Protein AF-A0A9E3UM99-F1 (afdb_monomer_lite)

pLDDT: mean 94.88, std 8.19, range [56.78, 98.62]

Foldseek 3Di:
DDKAKAFPPPRHRQKDFDFDWDQDPVVRDTDGPGTDQWMAHPVVRGTGGIDIDDDDDDD

Structure (mmCIF, N/CA/C/O backbone):
data_AF-A0A9E3UM99-F1
#
_entry.id   AF-A0A9E3UM99-F1
#
loop_
_atom_site.group_PDB
_atom_site.id
_atom_site.type_symbol
_atom_site.label_atom_id
_atom_site.label_alt_id
_atom_site.label_comp_id
_atom_site.label_asym_id
_atom_site.label_entity_id
_atom_site.label_seq_id
_atom_site.pdbx_PDB_ins_code
_atom_site.Cartn_x
_atom_site.Cartn_y
_atom_site.Cartn_z
_atom_site.occupancy
_atom_site.B_iso_or_equiv
_atom_site.auth_seq_id
_atom_site.auth_comp_id
_atom_site.auth_asym_id
_atom_site.auth_atom_id
_atom_site.pdbx_PDB_model_num
ATOM 1 N N . MET A 1 1 ? -14.633 -14.796 1.683 1.00 77.81 1 MET A N 1
ATOM 2 C CA . MET A 1 1 ? -14.204 -14.028 2.878 1.00 77.81 1 MET A CA 1
ATOM 3 C C . MET A 1 1 ? -13.336 -12.869 2.425 1.00 77.81 1 MET A C 1
ATOM 5 O O . MET A 1 1 ? -12.303 -13.102 1.808 1.00 77.81 1 MET A O 1
ATOM 9 N N . LYS A 1 2 ? -13.772 -11.636 2.686 1.00 91.81 2 LYS A N 1
ATOM 10 C CA . LYS A 1 2 ? -13.043 -10.415 2.326 1.00 91.81 2 LYS A CA 1
ATOM 11 C C . LYS A 1 2 ? -12.519 -9.749 3.596 1.00 91.81 2 LYS A C 1
ATOM 13 O O . LYS A 1 2 ? -13.069 -9.947 4.678 1.00 91.81 2 LYS A O 1
ATOM 18 N N . VAL A 1 3 ? -11.441 -8.983 3.467 1.00 95.31 3 VAL A N 1
ATOM 19 C CA . VAL A 1 3 ? -10.837 -8.246 4.583 1.00 95.31 3 VAL A CA 1
ATOM 20 C C . VAL A 1 3 ? -10.672 -6.781 4.211 1.00 95.31 3 VAL A C 1
ATOM 22 O O . VAL A 1 3 ? -10.454 -6.460 3.046 1.00 95.31 3 VAL A O 1
ATOM 25 N N . ALA A 1 4 ? -10.767 -5.908 5.207 1.00 95.56 4 ALA A N 1
ATOM 26 C CA . ALA A 1 4 ? -10.451 -4.493 5.097 1.00 95.56 4 ALA A CA 1
ATOM 27 C C . ALA A 1 4 ? -9.318 -4.151 6.066 1.00 95.56 4 ALA A C 1
ATOM 29 O O . ALA A 1 4 ? -9.298 -4.639 7.198 1.00 95.56 4 ALA A O 1
ATOM 30 N N . PHE A 1 5 ? -8.393 -3.299 5.636 1.00 97.25 5 PHE A N 1
ATOM 31 C CA . PHE A 1 5 ? -7.455 -2.645 6.540 1.00 97.25 5 PHE A CA 1
ATOM 32 C C . PHE A 1 5 ? -7.989 -1.258 6.883 1.00 97.25 5 PHE A C 1
ATOM 34 O O . PHE A 1 5 ? -8.444 -0.525 6.008 1.00 97.25 5 PHE A O 1
ATOM 41 N N . THR A 1 6 ? -7.963 -0.917 8.166 1.00 97.94 6 THR A N 1
ATOM 42 C CA . THR A 1 6 ? -8.456 0.369 8.673 1.00 97.94 6 THR A CA 1
ATOM 43 C C . THR A 1 6 ? -7.412 1.045 9.544 1.00 97.94 6 THR A C 1
ATOM 45 O O . THR A 1 6 ? -6.663 0.356 10.238 1.00 97.94 6 THR A O 1
ATOM 48 N N . CYS A 1 7 ? -7.417 2.375 9.566 1.00 98.19 7 CYS A N 1
ATOM 49 C CA . CYS A 1 7 ? -6.619 3.188 10.476 1.00 98.19 7 CYS A CA 1
ATOM 50 C C . CYS A 1 7 ? -6.928 2.814 11.932 1.00 98.19 7 CYS A C 1
ATOM 52 O O . CYS A 1 7 ? -8.097 2.761 12.326 1.00 98.19 7 CYS A O 1
ATOM 54 N N . SER A 1 8 ? -5.896 2.572 12.741 1.00 97.75 8 SER A N 1
ATOM 55 C CA . SER A 1 8 ? -6.060 2.257 14.165 1.00 97.75 8 SER A CA 1
ATOM 56 C C . SER A 1 8 ? -6.619 3.425 14.984 1.00 97.75 8 SER A C 1
ATOM 58 O O . SER A 1 8 ?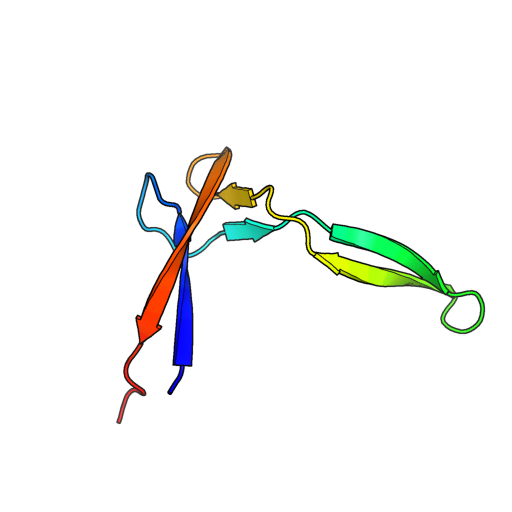 -7.174 3.193 16.054 1.00 97.75 8 SER A O 1
ATOM 60 N N . LEU A 1 9 ? -6.500 4.659 14.482 1.00 97.75 9 LEU A N 1
ATOM 61 C CA . LEU A 1 9 ? -6.913 5.878 15.181 1.00 97.75 9 LEU A CA 1
ATOM 62 C C . LEU A 1 9 ? -8.361 6.267 14.865 1.00 97.75 9 LEU A C 1
ATOM 64 O O . LEU A 1 9 ? -9.177 6.392 15.773 1.00 97.75 9 LEU A O 1
ATOM 68 N N . CYS A 1 10 ? -8.697 6.454 13.584 1.00 97.94 10 CYS A N 1
ATOM 69 C CA . CYS A 1 10 ? -10.028 6.921 13.171 1.00 97.94 10 CYS A CA 1
ATOM 70 C C . CYS A 1 10 ? -10.970 5.798 12.715 1.00 97.94 10 CYS A C 1
ATOM 72 O O . CYS A 1 10 ? -12.159 6.037 12.523 1.00 97.94 10 CYS A O 1
ATOM 74 N N . GLY A 1 11 ? -10.459 4.581 12.496 1.00 97.50 11 GLY A N 1
ATOM 75 C CA . GLY A 1 11 ? -11.238 3.459 11.964 1.00 97.50 11 GLY A CA 1
ATOM 76 C C . GLY A 1 11 ? -11.583 3.553 10.473 1.00 97.50 11 GLY A C 1
ATOM 77 O O . GLY A 1 11 ? -12.198 2.628 9.946 1.00 97.50 11 GLY A O 1
ATOM 78 N N . GLY A 1 12 ? -11.184 4.625 9.780 1.00 97.00 12 GLY A N 1
ATOM 79 C CA . GLY A 1 12 ? -11.389 4.792 8.341 1.00 97.00 12 GLY A CA 1
ATOM 80 C C . GLY A 1 12 ? -10.584 3.790 7.509 1.00 97.00 12 GLY A C 1
ATOM 81 O O . GLY A 1 12 ? -9.508 3.354 7.918 1.00 97.00 12 GLY A O 1
ATOM 82 N N . SER A 1 13 ? -11.098 3.427 6.334 1.00 97.12 13 SER A N 1
ATOM 83 C CA . SER A 1 13 ? -10.457 2.495 5.391 1.00 97.12 13 SER A CA 1
ATOM 84 C C . SER A 1 13 ? -9.587 3.180 4.337 1.00 97.12 13 SER A C 1
ATOM 86 O O . SER A 1 13 ? -8.982 2.497 3.514 1.00 97.12 13 SER A O 1
ATOM 88 N N . ASP A 1 14 ? -9.519 4.514 4.344 1.00 97.81 14 ASP A N 1
ATOM 89 C CA . ASP A 1 14 ? -8.672 5.264 3.423 1.00 97.81 14 ASP A CA 1
ATOM 90 C C . ASP A 1 14 ? -7.225 5.329 3.936 1.00 97.81 14 ASP A C 1
ATOM 92 O O . ASP A 1 14 ? -6.780 6.305 4.554 1.00 97.81 14 ASP A O 1
ATOM 96 N N . VAL A 1 15 ? -6.528 4.209 3.755 1.00 98.00 15 VAL A N 1
ATOM 97 C CA . VAL A 1 15 ? -5.183 3.956 4.268 1.00 98.00 15 VAL A CA 1
ATOM 98 C C . VAL A 1 15 ? -4.237 3.504 3.160 1.00 98.00 15 VAL A C 1
ATOM 100 O O . VAL A 1 15 ? -4.637 2.837 2.207 1.00 98.00 15 VAL A O 1
ATOM 103 N N . LEU A 1 16 ? -2.970 3.870 3.311 1.00 97.75 16 LEU A N 1
ATOM 104 C CA . LEU A 1 16 ? -1.860 3.548 2.427 1.00 97.75 16 LEU A CA 1
ATOM 105 C C . LEU A 1 16 ? -0.778 2.821 3.226 1.00 97.75 16 LEU A C 1
ATOM 107 O O . LEU A 1 16 ? -0.681 2.979 4.445 1.00 97.75 16 LEU A O 1
ATOM 111 N N . LEU A 1 17 ? 0.030 2.037 2.526 1.00 97.19 17 LEU A N 1
ATOM 112 C CA . LEU A 1 17 ? 1.169 1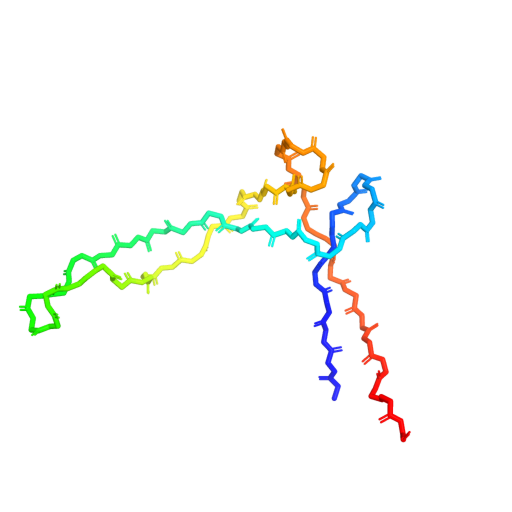.318 3.075 1.00 97.19 17 LEU A CA 1
ATOM 113 C C . LEU A 1 17 ? 2.392 1.696 2.246 1.00 97.19 17 LEU A C 1
ATOM 115 O O . LEU A 1 17 ? 2.304 1.718 1.015 1.00 97.19 17 LEU A O 1
ATOM 119 N N . ASP A 1 18 ? 3.507 1.988 2.903 1.00 96.12 18 ASP A N 1
ATOM 120 C CA . ASP A 1 18 ? 4.749 2.250 2.190 1.00 96.12 18 ASP A CA 1
ATOM 121 C C . ASP A 1 18 ? 5.232 0.981 1.488 1.00 96.12 18 ASP A C 1
ATOM 123 O O . ASP A 1 18 ? 4.981 -0.146 1.926 1.00 96.12 18 ASP A O 1
ATOM 127 N N . ALA A 1 19 ? 5.939 1.162 0.379 1.00 97.56 19 ALA A N 1
ATOM 128 C CA . ALA A 1 19 ? 6.435 0.064 -0.428 1.00 97.56 19 ALA A CA 1
ATOM 129 C C . ALA A 1 19 ? 7.798 0.401 -1.024 1.00 97.56 19 ALA A C 1
ATOM 131 O O . ALA A 1 19 ? 8.080 1.548 -1.378 1.00 97.56 19 ALA A O 1
ATOM 132 N N . TRP A 1 20 ? 8.633 -0.621 -1.187 1.00 97.75 20 TRP A N 1
ATOM 133 C CA . TRP A 1 20 ? 9.786 -0.517 -2.065 1.00 97.75 20 TRP A CA 1
ATOM 134 C C . TRP A 1 20 ? 9.343 -0.773 -3.493 1.00 97.75 20 TRP A C 1
ATOM 136 O O . TRP A 1 20 ? 8.672 -1.765 -3.780 1.00 97.75 20 TRP A O 1
ATOM 146 N N . ALA A 1 21 ? 9.754 0.111 -4.395 1.00 98.12 21 ALA A N 1
ATOM 147 C CA . ALA A 1 21 ? 9.572 -0.067 -5.822 1.00 98.12 21 ALA A CA 1
ATOM 148 C C . ALA A 1 21 ? 10.926 -0.291 -6.497 1.00 98.12 21 ALA A C 1
ATOM 150 O O . ALA A 1 21 ? 11.940 0.289 -6.102 1.00 98.12 21 ALA A O 1
ATOM 151 N N . ARG A 1 22 ? 10.938 -1.131 -7.530 1.00 98.38 22 ARG A N 1
ATOM 152 C CA . ARG A 1 22 ? 12.096 -1.356 -8.397 1.00 98.38 22 ARG A CA 1
ATOM 153 C C . ARG A 1 22 ? 11.771 -0.891 -9.808 1.00 98.38 22 ARG A C 1
ATOM 155 O O . ARG A 1 22 ? 10.658 -1.108 -10.281 1.00 98.38 22 ARG A O 1
ATOM 162 N N . TRP A 1 23 ? 12.741 -0.267 -10.465 1.00 98.31 23 TRP A N 1
ATOM 163 C CA . TRP A 1 23 ? 12.612 0.083 -11.874 1.00 98.31 23 TRP A CA 1
ATOM 164 C C . TRP A 1 23 ? 12.688 -1.186 -12.720 1.00 98.31 23 TRP A C 1
ATOM 166 O O . TRP A 1 23 ? 13.640 -1.961 -12.590 1.00 98.31 23 TRP A O 1
ATOM 176 N N . ASP A 1 24 ? 11.695 -1.398 -13.573 1.00 98.38 24 ASP A N 1
ATOM 177 C CA . ASP A 1 24 ? 11.685 -2.471 -14.554 1.00 98.38 24 ASP A CA 1
ATOM 178 C C . ASP A 1 24 ? 12.082 -1.918 -15.928 1.00 98.38 24 ASP A C 1
ATOM 180 O O . ASP A 1 24 ? 11.454 -1.004 -16.460 1.00 98.38 24 ASP A O 1
ATOM 184 N N . ILE A 1 25 ? 13.169 -2.449 -16.496 1.00 98.38 25 ILE A N 1
ATOM 185 C CA . ILE A 1 25 ? 13.733 -1.949 -17.757 1.00 98.38 25 ILE A CA 1
ATOM 186 C C . ILE A 1 25 ? 12.838 -2.308 -18.948 1.00 98.38 25 ILE A C 1
ATOM 188 O O . ILE A 1 25 ? 12.793 -1.548 -19.912 1.00 98.38 25 ILE A O 1
ATOM 192 N N . GLU A 1 26 ? 12.136 -3.437 -18.915 1.00 98.31 26 GLU A N 1
ATOM 193 C CA . GLU A 1 26 ? 11.293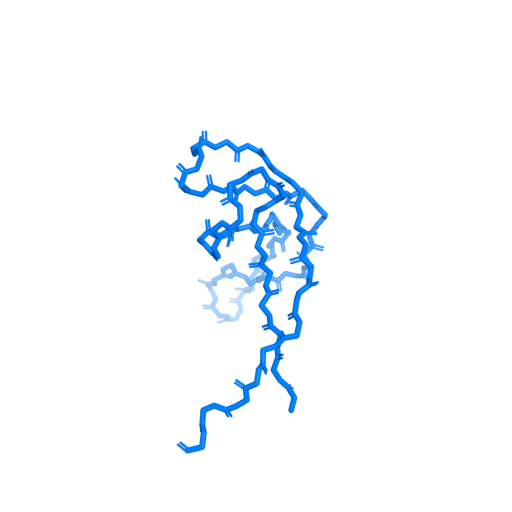 -3.861 -20.034 1.00 98.31 26 GLU A CA 1
ATOM 194 C C . GLU A 1 26 ? 9.969 -3.098 -20.029 1.00 98.31 26 GLU A C 1
ATOM 196 O O . GLU A 1 26 ? 9.532 -2.612 -21.071 1.00 98.31 26 GLU A O 1
ATOM 201 N N . ALA A 1 27 ? 9.369 -2.931 -18.848 1.00 97.50 27 ALA A N 1
ATOM 202 C CA . ALA A 1 27 ? 8.141 -2.162 -18.681 1.00 97.50 27 ALA A CA 1
ATOM 203 C C . ALA A 1 27 ? 8.371 -0.641 -18.735 1.00 97.50 27 ALA A C 1
ATOM 205 O O . ALA A 1 27 ? 7.424 0.098 -18.995 1.00 97.50 27 ALA A O 1
ATOM 206 N N . GLN A 1 28 ? 9.611 -0.184 -18.503 1.00 98.12 28 GLN A N 1
ATOM 207 C CA . GLN A 1 28 ? 9.963 1.230 -18.316 1.00 98.12 28 GLN A CA 1
ATOM 208 C C . GLN A 1 28 ? 9.076 1.901 -17.259 1.00 98.12 28 GLN A C 1
ATOM 210 O O . GLN A 1 28 ? 8.572 3.007 -17.458 1.00 98.12 28 GLN A O 1
ATOM 215 N N . ASP A 1 29 ? 8.880 1.206 -16.138 1.00 98.56 29 ASP A N 1
ATOM 216 C CA . ASP A 1 29 ? 8.028 1.666 -15.045 1.00 98.56 29 ASP A CA 1
ATOM 217 C C . ASP A 1 29 ? 8.541 1.187 -13.677 1.00 98.56 29 ASP A C 1
ATOM 219 O O . ASP A 1 29 ? 9.349 0.257 -13.569 1.00 98.56 29 ASP A O 1
ATOM 223 N N . TRP A 1 30 ? 8.062 1.826 -12.613 1.00 98.00 30 TRP A N 1
ATOM 224 C CA . TRP A 1 30 ? 8.298 1.412 -11.236 1.00 98.00 30 TRP A CA 1
ATOM 225 C C . TRP A 1 30 ? 7.288 0.344 -10.827 1.00 98.00 30 TRP A C 1
ATOM 227 O O . TRP A 1 30 ? 6.088 0.594 -10.746 1.00 98.00 30 TRP A O 1
ATOM 237 N N . LEU A 1 31 ? 7.781 -0.843 -10.488 1.00 98.06 31 LEU A N 1
ATOM 238 C CA . LEU A 1 31 ? 6.956 -1.935 -9.981 1.00 98.06 31 LEU A CA 1
ATOM 239 C C . LEU A 1 31 ? 7.146 -2.083 -8.474 1.00 98.06 31 LEU A C 1
ATOM 241 O O . LEU A 1 31 ? 8.279 -2.069 -7.986 1.00 98.06 31 LEU A O 1
ATOM 245 N N . VAL A 1 32 ? 6.050 -2.279 -7.738 1.00 97.62 32 VAL A N 1
ATOM 246 C CA . VAL A 1 32 ? 6.109 -2.608 -6.307 1.00 97.62 32 VAL A CA 1
ATOM 247 C C . VAL A 1 32 ? 6.841 -3.939 -6.137 1.00 97.62 32 VAL A C 1
ATOM 249 O O . VAL A 1 32 ? 6.416 -4.967 -6.662 1.00 97.62 32 VAL A O 1
ATOM 252 N N . ALA A 1 33 ? 7.962 -3.900 -5.425 1.00 97.50 33 ALA A N 1
ATOM 253 C CA . ALA A 1 33 ? 8.774 -5.064 -5.108 1.00 97.50 33 ALA A CA 1
ATOM 254 C C . ALA A 1 33 ? 8.323 -5.710 -3.794 1.00 97.50 33 ALA A C 1
ATOM 256 O O . ALA A 1 33 ? 8.215 -6.930 -3.730 1.00 97.50 33 ALA A O 1
ATOM 257 N N . ASP A 1 34 ? 8.049 -4.896 -2.772 1.00 97.75 34 ASP A N 1
ATOM 258 C CA . ASP A 1 34 ? 7.542 -5.360 -1.481 1.00 97.75 34 ASP A CA 1
ATOM 259 C C . ASP A 1 34 ? 6.801 -4.238 -0.744 1.00 97.75 34 ASP A C 1
ATOM 261 O O . ASP A 1 34 ? 7.043 -3.052 -0.984 1.00 97.75 34 ASP A O 1
ATOM 265 N N . THR A 1 35 ? 5.916 -4.619 0.171 1.00 96.69 35 THR A N 1
ATOM 266 C CA . THR A 1 35 ? 5.194 -3.708 1.062 1.00 96.69 35 THR A CA 1
ATOM 267 C C . THR A 1 35 ? 5.806 -3.708 2.458 1.00 96.69 35 THR A C 1
ATOM 269 O O . THR A 1 35 ? 6.156 -4.757 2.992 1.00 96.69 35 THR A O 1
ATOM 272 N N . LEU A 1 36 ? 5.894 -2.536 3.077 1.00 93.81 36 LEU A N 1
ATOM 273 C CA . LEU A 1 36 ? 6.470 -2.331 4.405 1.00 93.81 36 LEU A CA 1
ATOM 274 C C . LEU A 1 36 ? 5.374 -2.284 5.474 1.00 93.81 36 LEU A C 1
ATOM 276 O O . LEU A 1 36 ? 4.191 -2.335 5.172 1.00 93.81 36 LEU A O 1
ATOM 280 N N . THR A 1 37 ? 5.740 -2.189 6.751 1.00 93.50 37 THR A N 1
ATOM 281 C CA . THR A 1 37 ? 4.757 -2.085 7.848 1.00 93.50 37 THR A CA 1
ATOM 282 C C . THR A 1 37 ? 4.338 -0.651 8.158 1.00 93.50 37 THR A C 1
ATOM 284 O O . THR A 1 37 ? 3.380 -0.448 8.902 1.00 93.50 37 THR A O 1
ATOM 287 N N . GLN A 1 38 ? 5.067 0.340 7.639 1.00 96.94 38 GLN A N 1
ATOM 288 C CA . GLN A 1 38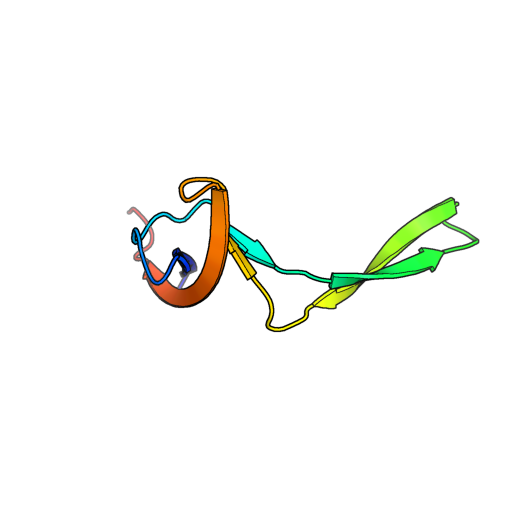 ? 4.757 1.750 7.850 1.00 96.94 38 GLN A CA 1
ATOM 289 C C . GLN A 1 38 ? 3.538 2.139 7.016 1.00 96.94 38 GLN A C 1
ATOM 291 O O . GLN A 1 38 ? 3.499 1.886 5.813 1.00 96.94 38 GLN A O 1
ATOM 296 N N . ALA A 1 39 ? 2.535 2.724 7.668 1.00 97.88 39 ALA A N 1
ATOM 297 C CA . ALA A 1 39 ? 1.263 3.052 7.047 1.00 97.88 39 ALA A CA 1
ATOM 298 C C . ALA A 1 39 ? 0.879 4.510 7.276 1.00 97.88 39 ALA A C 1
ATOM 300 O O . ALA A 1 39 ? 1.290 5.144 8.247 1.00 97.88 39 ALA A O 1
ATOM 301 N N . TYR A 1 40 ? 0.026 5.014 6.395 1.00 98.38 40 TYR A N 1
ATOM 302 C CA . TYR A 1 40 ? -0.463 6.382 6.411 1.00 98.38 40 TYR A CA 1
ATOM 303 C C . TYR A 1 40 ? -1.980 6.396 6.238 1.00 98.38 40 TYR A C 1
ATOM 305 O O . TYR A 1 40 ? -2.530 5.655 5.424 1.00 98.38 40 TYR A O 1
ATOM 313 N N . CYS A 1 41 ? -2.685 7.230 6.995 1.00 98.62 41 CYS A N 1
ATOM 314 C CA . CYS A 1 41 ? -4.121 7.424 6.836 1.00 98.62 41 CYS A CA 1
ATOM 315 C C . CYS A 1 41 ? -4.396 8.778 6.192 1.00 98.62 41 CYS A C 1
ATOM 317 O O . CYS A 1 41 ? -4.110 9.812 6.790 1.00 98.62 41 CYS A O 1
ATOM 319 N N . ARG A 1 42 ? -5.044 8.777 5.021 1.00 98.25 42 ARG A N 1
ATOM 320 C CA . ARG A 1 42 ? -5.415 10.019 4.322 1.00 98.25 42 ARG A CA 1
ATOM 321 C C . ARG A 1 42 ? -6.472 10.826 5.071 1.00 98.25 42 ARG A C 1
ATOM 323 O O . ARG A 1 42 ? -6.455 12.046 5.022 1.00 98.25 42 ARG A O 1
ATOM 330 N N . GLY A 1 43 ? -7.363 10.158 5.806 1.00 97.94 43 GLY A N 1
ATOM 331 C CA . GLY A 1 43 ? -8.364 10.834 6.636 1.00 97.94 43 GLY A CA 1
ATOM 332 C C . GLY A 1 43 ? -7.781 11.514 7.880 1.00 97.94 43 GLY A C 1
ATOM 333 O O . GLY A 1 43 ? -8.314 12.526 8.322 1.00 97.94 43 GLY A O 1
ATOM 334 N N . CYS A 1 44 ? -6.701 10.966 8.448 1.00 98.00 44 CYS A N 1
ATOM 335 C CA . CYS A 1 44 ? -5.978 11.586 9.565 1.00 98.00 44 CYS A CA 1
ATOM 336 C C . CYS A 1 44 ? -4.858 12.528 9.108 1.00 98.00 44 CYS A C 1
ATOM 338 O O . CYS A 1 44 ? -4.310 13.228 9.952 1.00 98.00 44 CYS A O 1
ATOM 340 N N . ASP A 1 45 ? -4.513 12.505 7.818 1.00 97.88 45 ASP A N 1
ATOM 341 C CA . ASP A 1 45 ? -3.366 13.206 7.236 1.00 97.88 45 ASP A CA 1
ATOM 342 C C . ASP A 1 45 ? -2.048 12.900 7.978 1.00 97.88 45 ASP A C 1
ATOM 344 O O . ASP A 1 45 ? -1.230 13.776 8.252 1.00 97.88 45 ASP A O 1
ATOM 348 N N . GLY A 1 46 ? -1.837 11.629 8.342 1.00 97.81 46 GLY A N 1
ATOM 349 C CA . GLY A 1 46 ? -0.693 11.233 9.163 1.00 97.81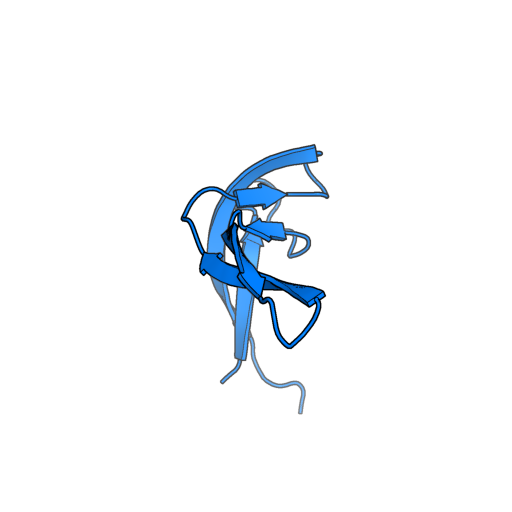 46 GLY A CA 1
ATOM 350 C C . GLY A 1 46 ? -0.405 9.735 9.198 1.00 97.81 46 GLY A C 1
ATOM 351 O O . GLY A 1 46 ? -1.199 8.908 8.739 1.00 97.81 46 GLY A O 1
ATOM 352 N N . GLU A 1 47 ? 0.747 9.393 9.776 1.00 98.00 47 GLU A N 1
ATOM 353 C CA . GLU A 1 47 ? 1.174 8.011 10.012 1.00 98.00 47 GLU A CA 1
ATOM 354 C C . GLU A 1 47 ? 0.188 7.250 10.909 1.00 98.00 47 GLU A C 1
ATOM 356 O O . GLU A 1 47 ? -0.460 7.805 11.801 1.00 98.00 47 GLU A O 1
ATOM 361 N N . THR A 1 48 ? 0.059 5.946 10.675 1.00 97.94 48 THR A N 1
ATOM 362 C CA . THR A 1 48 ? -0.837 5.080 11.437 1.00 97.94 48 THR A CA 1
ATOM 363 C C . THR A 1 48 ? -0.346 3.634 11.480 1.00 97.94 48 THR A C 1
ATOM 365 O O . THR A 1 48 ? 0.619 3.252 10.825 1.00 97.94 48 THR A O 1
ATOM 368 N N . SER A 1 49 ? -1.046 2.799 12.245 1.00 97.25 49 SER A N 1
ATOM 369 C CA . SER A 1 49 ? -0.953 1.341 12.158 1.00 97.25 49 SER A CA 1
ATOM 370 C C . SER A 1 49 ? -2.244 0.781 11.570 1.00 97.25 49 SER A C 1
ATOM 372 O O . SER A 1 49 ? -3.331 1.312 11.809 1.00 97.25 49 SER A O 1
ATOM 374 N N . LEU A 1 50 ? -2.143 -0.312 10.815 1.00 97.31 50 LEU A N 1
ATOM 375 C CA . LEU A 1 50 ? -3.303 -0.923 10.175 1.00 97.31 50 LEU A CA 1
ATOM 376 C C . LEU A 1 50 ? -3.929 -2.009 11.046 1.00 97.31 50 LEU A C 1
ATOM 378 O O . LEU A 1 50 ? -3.251 -2.897 11.557 1.00 97.31 50 LEU A O 1
ATOM 382 N N . VAL A 1 51 ? -5.255 -1.975 11.144 1.00 97.44 51 VAL A N 1
ATOM 383 C CA . VAL A 1 51 ? -6.060 -3.024 11.772 1.00 97.44 51 VAL A CA 1
ATOM 384 C C . VAL A 1 51 ? -6.766 -3.812 10.678 1.00 97.44 51 VAL A C 1
ATOM 386 O O . VAL A 1 51 ? -7.559 -3.250 9.923 1.00 97.44 51 VAL A O 1
ATOM 389 N N . LYS A 1 52 ? -6.489 -5.115 10.601 1.00 96.81 52 LYS A N 1
ATOM 390 C CA . LYS A 1 52 ? -7.188 -6.041 9.705 1.00 96.81 52 LYS A CA 1
ATOM 391 C C . LYS A 1 52 ? -8.559 -6.380 10.285 1.00 96.81 52 LYS A C 1
ATOM 393 O O . LYS A 1 52 ? -8.658 -6.794 11.437 1.00 96.81 52 LYS A O 1
ATOM 398 N N . ARG A 1 53 ? -9.608 -6.243 9.479 1.00 95.12 53 ARG A N 1
ATOM 399 C CA . ARG A 1 53 ? -10.992 -6.578 9.832 1.00 95.12 53 ARG A CA 1
ATOM 400 C C . ARG A 1 53 ? -11.583 -7.515 8.793 1.00 95.12 53 ARG A C 1
ATOM 402 O O . ARG A 1 53 ? -11.315 -7.369 7.603 1.00 95.12 53 ARG A O 1
ATOM 409 N N . GLU A 1 54 ? -12.400 -8.456 9.236 1.00 94.81 54 GLU A N 1
ATOM 410 C CA . GLU A 1 54 ? -13.204 -9.286 8.342 1.00 94.81 54 GLU A CA 1
ATOM 411 C C . GLU A 1 54 ? -14.436 -8.497 7.893 1.00 94.81 54 GLU A C 1
ATOM 413 O O . GLU A 1 54 ? -15.052 -7.798 8.699 1.00 94.81 54 GLU A O 1
ATOM 418 N N . ILE A 1 55 ? -14.790 -8.588 6.612 1.00 91.62 55 ILE A N 1
ATOM 419 C CA . ILE A 1 55 ? -16.006 -7.974 6.073 1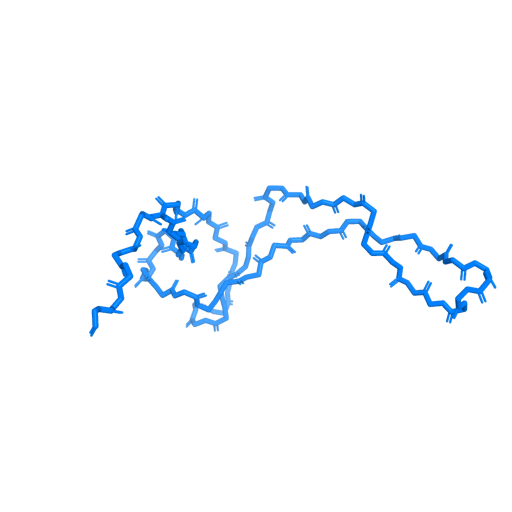.00 91.62 55 ILE A CA 1
ATOM 420 C C . ILE A 1 55 ? -16.875 -9.048 5.418 1.00 91.62 55 ILE A C 1
ATOM 422 O O . ILE A 1 55 ? -16.400 -9.861 4.617 1.00 91.62 55 ILE A O 1
ATOM 426 N N . ALA A 1 56 ? -18.155 -9.062 5.797 1.00 82.19 56 ALA A N 1
ATOM 427 C CA . ALA A 1 56 ? -19.150 -9.940 5.198 1.00 82.19 56 ALA A CA 1
ATOM 428 C C . ALA A 1 56 ? -19.357 -9.552 3.728 1.00 82.19 56 ALA A C 1
ATOM 430 O O . ALA A 1 56 ? -19.373 -8.368 3.385 1.00 82.19 56 ALA A O 1
ATOM 431 N N . GLU A 1 57 ? -19.504 -10.543 2.850 1.00 70.19 57 GLU A N 1
ATOM 432 C CA . GLU A 1 57 ? -19.971 -10.273 1.493 1.00 70.19 57 GLU A CA 1
ATOM 433 C C . GLU A 1 57 ? -21.423 -9.803 1.574 1.00 70.19 57 GLU A C 1
ATOM 435 O O . GLU A 1 57 ? -22.254 -10.462 2.197 1.00 70.19 57 GLU A O 1
ATOM 440 N N . ALA A 1 58 ? -21.705 -8.630 1.001 1.00 62.81 58 ALA A N 1
ATOM 441 C CA . ALA A 1 58 ? -23.077 -8.183 0.816 1.00 62.81 58 ALA A CA 1
ATOM 442 C C . ALA A 1 58 ? -23.790 -9.221 -0.065 1.00 62.81 58 ALA A C 1
ATOM 444 O O . ALA A 1 58 ? -23.318 -9.499 -1.170 1.00 62.81 58 ALA A O 1
ATOM 445 N N . VAL A 1 59 ? -24.842 -9.829 0.491 1.00 56.78 59 VAL A N 1
ATOM 446 C CA . VAL A 1 59 ? -25.745 -10.769 -0.194 1.00 56.78 59 VAL A CA 1
ATOM 447 C C . VAL A 1 59 ? -26.548 -10.025 -1.249 1.00 56.78 59 VAL A C 1
ATOM 449 O O . VAL A 1 59 ? -27.015 -8.907 -0.931 1.00 56.78 59 VAL A O 1
#

Radius of gyration: 14.57 Å; chains: 1; bounding box: 40×27×35 Å

Secondary structure (DSSP, 8-state):
-EEEEEETTT--S-EEEEEEEEEETTTTEEEEEEEEEEEEETTTTEEE-EEEEEEPPP-

Sequence (59 aa):
MKVAFTCSLCGGSDVLLDAWARWDIEAQDWLVADTLTQAYCRGCDGETSLVKREIAEAV